Protein AF-A0A251S6F5-F1 (afdb_monomer_lite)

pLDDT: mean 89.71, std 11.04, range [58.94, 98.38]

Organism: Helianthus annuus (NCBI:txid4232)

Foldseek 3Di:
DAPDPCPVVLLVVLCVVLVWAWDDWDDDNADIDTDTDCVVLVVDDPVVSVVSVVSSCVSVVVPDHDDDDPDDDDDDDDDDPVCVVVVVVVVVVVCVVVVHDD

Radius of gyration: 16.8 Å; chains: 1; bounding box: 32×35×41 Å

Structure (mmCIF, N/CA/C/O backbone):
data_AF-A0A251S6F5-F1
#
_entry.id   AF-A0A251S6F5-F1
#
loop_
_atom_site.group_PDB
_atom_site.id
_atom_site.type_symbol
_atom_site.label_atom_id
_atom_site.label_alt_id
_atom_site.label_comp_id
_atom_site.label_asym_id
_atom_site.label_entity_id
_atom_site.label_seq_id
_atom_site.pdbx_PDB_ins_code
_atom_site.Cartn_x
_atom_site.Cartn_y
_atom_site.Cartn_z
_atom_site.occupancy
_atom_site.B_iso_or_equiv
_atom_site.auth_seq_id
_atom_site.auth_comp_id
_atom_site.auth_asym_id
_atom_site.auth_atom_id
_atom_site.pdbx_PDB_model_num
ATOM 1 N N . MET A 1 1 ? -11.247 9.923 3.186 1.00 76.25 1 MET A N 1
ATOM 2 C CA . MET A 1 1 ? -9.890 10.509 3.127 1.00 76.25 1 MET A CA 1
ATOM 3 C C . MET A 1 1 ? -9.876 11.864 2.417 1.00 76.25 1 MET A C 1
ATOM 5 O O . MET A 1 1 ? -9.209 12.768 2.903 1.00 76.25 1 MET A O 1
ATOM 9 N N . LEU A 1 2 ? -10.642 12.047 1.333 1.00 86.12 2 LEU A N 1
ATOM 10 C CA . LEU A 1 2 ? -10.752 13.327 0.624 1.00 86.12 2 LEU A CA 1
ATOM 11 C C . LEU A 1 2 ? -11.144 14.506 1.538 1.00 86.12 2 LEU A C 1
ATOM 13 O O . LEU A 1 2 ? -12.143 14.441 2.251 1.00 86.12 2 LEU A O 1
ATOM 17 N N . GLY A 1 3 ? -10.347 15.577 1.502 1.00 83.56 3 GLY A N 1
ATOM 18 C CA . GLY A 1 3 ? -10.616 16.837 2.207 1.00 83.56 3 GLY A CA 1
ATOM 19 C C . GLY A 1 3 ? -10.508 16.783 3.735 1.00 83.56 3 GLY A C 1
ATOM 20 O O . GLY A 1 3 ? -10.753 17.795 4.388 1.00 83.56 3 GLY A O 1
ATOM 21 N N . GLN A 1 4 ? -10.144 15.637 4.320 1.00 91.81 4 GLN A N 1
ATOM 22 C CA . GLN A 1 4 ? -10.073 15.466 5.769 1.00 91.81 4 GLN A CA 1
ATOM 23 C C . GLN A 1 4 ? -8.637 15.616 6.280 1.00 91.81 4 GLN A C 1
ATOM 25 O O . GLN A 1 4 ? -7.737 14.872 5.889 1.00 91.81 4 GLN A O 1
ATOM 30 N N . PHE A 1 5 ? -8.432 16.533 7.223 1.00 93.31 5 PHE A N 1
ATOM 31 C CA . PHE A 1 5 ? -7.159 16.675 7.926 1.00 93.31 5 PHE A CA 1
ATOM 32 C C . PHE A 1 5 ? -6.976 15.568 8.973 1.00 93.31 5 PHE A C 1
ATOM 34 O O . PHE A 1 5 ? -7.924 15.176 9.652 1.00 93.31 5 PHE A O 1
ATOM 41 N N . GLY A 1 6 ? -5.747 15.065 9.113 1.00 93.75 6 GLY A N 1
ATOM 42 C CA . GLY A 1 6 ? -5.364 14.146 10.192 1.00 93.75 6 GLY A CA 1
ATOM 43 C C . GLY A 1 6 ? -5.716 12.668 9.989 1.00 93.75 6 GLY A C 1
ATOM 44 O O . GLY A 1 6 ? -5.320 11.855 10.818 1.00 93.75 6 GLY A O 1
ATOM 45 N N . PHE A 1 7 ? -6.386 12.282 8.895 1.00 94.00 7 PHE A N 1
ATOM 46 C CA . PHE A 1 7 ? -6.721 10.870 8.646 1.00 94.00 7 PHE A CA 1
ATOM 47 C C . PHE A 1 7 ? -5.470 9.981 8.576 1.00 94.00 7 PHE A C 1
ATOM 49 O O . PHE A 1 7 ? -5.391 8.980 9.279 1.00 94.00 7 PHE A O 1
ATOM 56 N N . LEU A 1 8 ? -4.461 10.381 7.791 1.00 95.00 8 LEU A N 1
ATOM 57 C CA . LEU A 1 8 ? -3.199 9.637 7.689 1.00 95.00 8 LEU A CA 1
ATOM 58 C C . LEU A 1 8 ? -2.459 9.571 9.027 1.00 95.00 8 LEU A C 1
ATOM 60 O O . LEU A 1 8 ? -1.958 8.514 9.385 1.00 95.00 8 LEU A O 1
ATOM 64 N N . ALA A 1 9 ? -2.440 10.670 9.786 1.00 96.06 9 ALA A N 1
ATOM 65 C CA . ALA A 1 9 ? -1.816 10.694 11.107 1.00 96.06 9 ALA A CA 1
ATOM 66 C C . ALA A 1 9 ? -2.473 9.677 12.051 1.00 96.06 9 ALA A C 1
ATOM 68 O O . ALA A 1 9 ? -1.774 8.934 12.726 1.00 96.06 9 ALA A O 1
ATOM 69 N N . LYS A 1 10 ? -3.810 9.588 12.029 1.00 95.62 10 LYS A N 1
ATOM 70 C CA . LYS A 1 10 ? -4.567 8.612 12.819 1.00 95.62 10 LYS A CA 1
ATOM 71 C C . LYS A 1 10 ? -4.330 7.165 12.372 1.00 95.62 10 LYS A C 1
ATOM 73 O O . LYS A 1 10 ? -4.312 6.269 13.203 1.00 95.62 10 LYS A O 1
ATOM 78 N N . VAL A 1 11 ? -4.156 6.925 11.071 1.00 96.06 11 VAL A N 1
ATOM 79 C CA . VAL A 1 11 ? -3.804 5.591 10.560 1.00 96.06 11 VAL A CA 1
ATOM 80 C C . VAL A 1 11 ? -2.419 5.183 11.059 1.00 96.06 11 VAL A C 1
ATOM 82 O O . VAL A 1 11 ? -2.270 4.097 11.604 1.00 96.06 11 VAL A O 1
ATOM 85 N N . PHE A 1 12 ? -1.412 6.047 10.916 1.00 96.44 12 PHE A N 1
ATOM 86 C CA . PHE A 1 12 ? -0.048 5.715 11.330 1.00 96.44 12 PHE A CA 1
ATOM 87 C C . PHE A 1 12 ? 0.132 5.649 12.850 1.00 96.44 12 PHE A C 1
ATOM 89 O O . PHE A 1 12 ? 0.931 4.834 13.299 1.00 96.44 12 PHE A O 1
ATOM 96 N N . SER A 1 13 ? -0.639 6.408 13.641 1.00 96.81 13 SER A N 1
ATOM 97 C CA . SER A 1 13 ? -0.601 6.286 15.105 1.00 96.81 13 SER A CA 1
ATOM 98 C C . SER A 1 13 ? -1.052 4.902 15.580 1.00 96.81 13 SER A C 1
ATOM 100 O O . SER A 1 13 ? -0.470 4.367 16.508 1.00 96.81 13 SER A O 1
ATOM 102 N N . ILE A 1 14 ? -2.022 4.272 14.902 1.00 95.50 14 ILE A N 1
ATOM 103 C CA . ILE A 1 14 ? -2.440 2.893 15.216 1.00 95.50 14 ILE A CA 1
ATOM 104 C C . ILE A 1 14 ? -1.275 1.914 15.009 1.00 95.50 14 ILE A C 1
ATOM 106 O O . ILE A 1 14 ? -1.030 1.053 15.849 1.00 95.50 14 ILE A O 1
ATOM 110 N N . PHE A 1 15 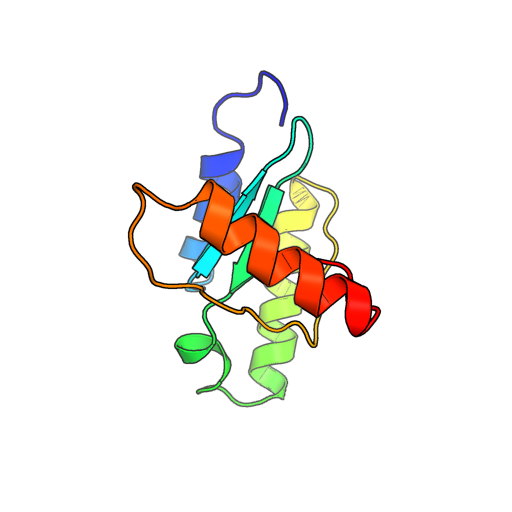? -0.527 2.045 13.910 1.00 94.00 15 PHE A N 1
ATOM 111 C CA . PHE A 1 15 ? 0.649 1.199 13.673 1.00 94.00 15 PHE A CA 1
ATOM 112 C C . PHE A 1 15 ? 1.768 1.457 14.691 1.00 94.00 15 PHE A C 1
ATOM 114 O O . PHE A 1 15 ? 2.414 0.507 15.132 1.00 94.00 15 PHE A O 1
ATOM 121 N N . GLU A 1 16 ? 1.976 2.717 15.083 1.00 93.69 16 GLU A N 1
ATOM 122 C CA . GLU A 1 16 ? 2.929 3.109 16.127 1.00 93.69 16 GLU A CA 1
ATOM 123 C C . GLU A 1 16 ? 2.570 2.493 17.486 1.00 93.69 16 GLU A C 1
ATOM 125 O O . GLU A 1 16 ? 3.415 1.827 18.087 1.00 93.69 16 GLU A O 1
ATOM 130 N N . ASP A 1 17 ? 1.315 2.633 17.923 1.00 92.00 17 ASP A N 1
ATOM 131 C CA . ASP A 1 17 ? 0.803 2.097 19.191 1.00 92.00 17 ASP A CA 1
ATOM 132 C C . ASP A 1 17 ? 0.945 0.565 19.267 1.00 92.00 17 ASP A C 1
ATOM 134 O O . ASP A 1 17 ? 1.195 0.001 20.334 1.00 92.00 17 ASP A O 1
ATOM 138 N N . LEU A 1 18 ? 0.835 -0.115 18.121 1.00 89.44 18 LEU A N 1
ATOM 139 C CA . LEU A 1 18 ? 0.989 -1.567 17.995 1.00 89.44 18 LEU A CA 1
ATOM 140 C C . LEU A 1 18 ? 2.439 -2.014 17.736 1.00 89.44 18 LEU A C 1
ATOM 142 O O . LEU A 1 18 ? 2.722 -3.213 17.701 1.00 89.44 18 LEU A O 1
ATOM 146 N N . GLY A 1 19 ? 3.378 -1.078 17.568 1.00 87.44 19 GLY A N 1
ATOM 147 C CA . GLY A 1 19 ? 4.790 -1.372 17.319 1.00 87.44 19 GLY A CA 1
ATOM 148 C C . GLY A 1 19 ? 5.061 -2.035 15.964 1.00 87.44 19 GLY A C 1
ATOM 149 O O . GLY A 1 19 ? 6.021 -2.807 15.835 1.00 87.44 19 GLY A O 1
ATOM 150 N N . ILE A 1 20 ? 4.226 -1.754 14.960 1.00 88.31 20 ILE A N 1
ATOM 151 C CA . ILE A 1 20 ? 4.290 -2.352 13.624 1.00 88.31 20 ILE A CA 1
ATOM 152 C C . ILE A 1 20 ? 4.888 -1.355 12.637 1.00 88.31 20 ILE A C 1
ATOM 154 O O . ILE A 1 20 ? 4.426 -0.228 12.486 1.00 88.31 20 ILE A O 1
ATOM 158 N N . SER A 1 21 ? 5.928 -1.801 11.935 1.00 89.69 21 SER A N 1
ATOM 159 C CA . SER A 1 21 ? 6.607 -1.002 10.918 1.00 89.69 21 SER A CA 1
ATOM 160 C C . SER A 1 21 ? 5.902 -1.139 9.567 1.00 89.69 21 SER A C 1
ATOM 162 O O . SER A 1 21 ? 5.653 -2.251 9.092 1.00 89.69 21 SER A O 1
ATOM 164 N N . VAL A 1 22 ? 5.597 0.001 8.951 1.00 92.00 22 VAL A N 1
ATOM 165 C CA . VAL A 1 22 ? 5.057 0.101 7.590 1.00 92.00 22 VAL A CA 1
ATOM 166 C C . VAL A 1 22 ? 6.215 0.305 6.612 1.00 92.00 22 VAL A C 1
ATOM 168 O O . VAL A 1 22 ? 7.112 1.097 6.883 1.00 92.00 22 VAL A O 1
ATOM 171 N N . ASP A 1 23 ? 6.180 -0.388 5.474 1.00 91.75 23 ASP A N 1
ATOM 172 C CA . ASP A 1 23 ? 7.231 -0.364 4.448 1.00 91.75 23 ASP A CA 1
ATOM 173 C C . ASP A 1 23 ? 6.848 0.528 3.250 1.00 91.75 23 ASP A C 1
ATOM 175 O O . ASP A 1 23 ? 7.424 1.598 3.050 1.00 91.75 23 ASP A O 1
ATOM 179 N N . VAL A 1 24 ? 5.817 0.151 2.485 1.00 94.12 24 VAL A N 1
ATOM 180 C CA . VAL A 1 24 ? 5.362 0.894 1.296 1.00 94.12 24 VAL A CA 1
ATOM 181 C C . VAL A 1 24 ? 3.970 1.471 1.520 1.00 94.12 24 VAL A C 1
ATOM 183 O O . VAL A 1 24 ? 3.096 0.834 2.109 1.00 94.12 24 VAL A O 1
ATOM 186 N N . VAL A 1 25 ? 3.751 2.682 1.001 1.00 96.12 25 VAL A N 1
ATOM 187 C CA . VAL A 1 25 ? 2.477 3.406 1.065 1.00 96.12 25 VAL A CA 1
ATOM 188 C C . VAL A 1 25 ? 2.053 3.830 -0.337 1.00 96.12 25 VAL A C 1
ATOM 190 O O . VAL A 1 25 ? 2.835 4.430 -1.073 1.00 96.12 25 VAL A O 1
ATOM 193 N N . ALA A 1 26 ? 0.796 3.572 -0.687 1.00 95.62 26 ALA A N 1
ATOM 194 C CA . ALA A 1 26 ? 0.148 4.095 -1.885 1.00 95.62 26 ALA A CA 1
ATOM 195 C C . ALA A 1 26 ? -1.216 4.697 -1.527 1.00 95.62 26 ALA A C 1
ATOM 197 O O . ALA A 1 26 ? -1.890 4.232 -0.607 1.00 95.62 26 ALA A O 1
ATOM 198 N N . THR A 1 27 ? -1.638 5.735 -2.245 1.00 95.44 27 THR A N 1
ATOM 199 C CA . THR A 1 27 ? -2.896 6.443 -1.980 1.00 95.44 27 THR A CA 1
ATOM 200 C C . THR A 1 27 ? -3.721 6.623 -3.248 1.00 95.44 27 THR A C 1
ATOM 202 O O . THR A 1 27 ? -3.196 6.723 -4.355 1.00 95.44 27 THR A O 1
ATOM 205 N N . SER A 1 28 ? -5.036 6.687 -3.065 1.00 93.62 28 SER A N 1
ATOM 206 C CA . SER A 1 28 ? -5.990 7.232 -4.028 1.00 93.62 28 SER A CA 1
ATOM 207 C C . SER A 1 28 ? -6.751 8.396 -3.379 1.00 93.62 28 SER A C 1
ATOM 209 O O . SER A 1 28 ? -6.437 8.819 -2.266 1.00 93.62 28 SER A O 1
ATOM 211 N N . GLU A 1 29 ? -7.783 8.911 -4.044 1.00 91.62 29 GLU A N 1
ATOM 212 C CA . GLU A 1 29 ? -8.655 9.953 -3.483 1.00 91.62 29 GLU A CA 1
ATOM 213 C C . GLU A 1 29 ? -9.356 9.513 -2.185 1.00 91.62 29 GLU A C 1
ATOM 215 O O . GLU A 1 29 ? -9.594 10.315 -1.274 1.00 91.62 29 GLU A O 1
ATOM 220 N N . VAL A 1 30 ? -9.703 8.226 -2.095 1.00 93.31 30 VAL A N 1
ATOM 221 C CA . VAL A 1 30 ? -10.552 7.686 -1.023 1.00 93.31 30 VAL A CA 1
ATOM 222 C C . VAL A 1 30 ? -9.944 6.497 -0.288 1.00 93.31 30 VAL A C 1
ATOM 224 O O . VAL A 1 30 ? -10.500 6.090 0.730 1.00 93.31 30 VAL A O 1
ATOM 227 N N . SER A 1 31 ? -8.812 5.965 -0.750 1.00 94.56 31 SER A N 1
ATOM 228 C CA . SER A 1 31 ? -8.150 4.810 -0.144 1.00 94.56 31 SER A CA 1
ATOM 229 C C . SER A 1 31 ? -6.666 5.048 0.123 1.00 94.56 31 SER A C 1
ATOM 231 O O . SER A 1 31 ? -6.003 5.849 -0.534 1.00 94.56 31 SER A O 1
ATOM 233 N N . ILE A 1 32 ? -6.153 4.292 1.087 1.00 96.06 32 ILE A N 1
ATOM 234 C CA . ILE A 1 32 ? -4.730 4.103 1.349 1.00 96.06 32 ILE A CA 1
ATOM 235 C C . ILE A 1 32 ? -4.440 2.602 1.298 1.00 96.06 32 ILE A C 1
ATOM 237 O O . ILE A 1 32 ? -5.270 1.788 1.701 1.00 96.06 32 ILE A O 1
ATOM 241 N N . SER A 1 33 ? -3.285 2.228 0.767 1.00 96.12 33 SER A N 1
ATOM 242 C CA . SER A 1 33 ? -2.777 0.859 0.747 1.00 96.12 33 SER A CA 1
ATOM 243 C C . SER A 1 33 ? -1.384 0.842 1.353 1.00 96.12 33 SER A C 1
ATOM 245 O O . SER A 1 33 ? -0.569 1.715 1.055 1.00 96.12 33 SER A O 1
ATOM 247 N N . LEU A 1 34 ? -1.142 -0.134 2.224 1.00 95.75 34 LEU A N 1
ATOM 248 C CA . LEU A 1 34 ? 0.060 -0.234 3.042 1.00 95.75 34 LEU A CA 1
ATOM 249 C C . LEU A 1 34 ? 0.646 -1.640 2.922 1.00 95.75 34 LEU A C 1
ATOM 251 O O . LEU A 1 34 ? -0.103 -2.618 2.887 1.00 95.75 34 LEU A O 1
ATOM 255 N N . THR A 1 35 ? 1.971 -1.743 2.901 1.00 93.69 35 THR A N 1
ATOM 256 C CA . THR A 1 35 ? 2.687 -3.003 3.137 1.00 93.69 35 THR A CA 1
ATOM 257 C C . THR A 1 35 ? 3.411 -2.935 4.474 1.00 93.69 35 THR A C 1
ATOM 259 O O . THR A 1 35 ? 3.801 -1.861 4.929 1.00 93.69 35 THR A O 1
ATOM 262 N N . LEU A 1 36 ? 3.564 -4.082 5.129 1.00 90.81 36 LEU A N 1
ATOM 263 C CA . LEU A 1 36 ? 4.222 -4.184 6.430 1.00 90.81 36 LEU A CA 1
ATOM 264 C C . LEU A 1 36 ? 5.645 -4.711 6.253 1.00 90.81 36 LEU A C 1
ATOM 266 O O . LEU A 1 36 ? 5.882 -5.562 5.393 1.00 90.81 36 LEU A O 1
ATOM 270 N N . ASP A 1 3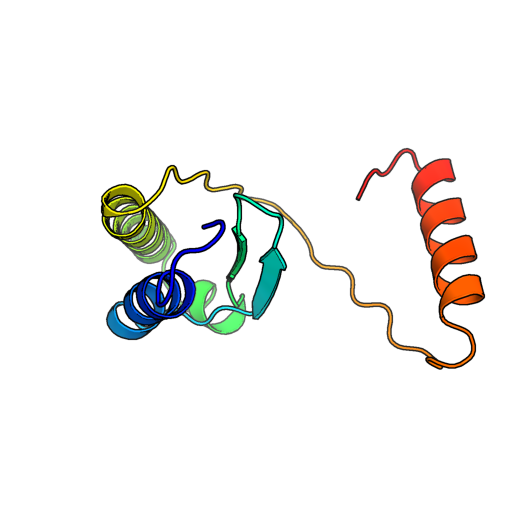7 ? 6.569 -4.233 7.084 1.00 82.12 37 ASP A N 1
ATOM 271 C CA . ASP A 1 37 ? 7.972 -4.647 7.046 1.00 82.12 37 ASP A CA 1
ATOM 272 C C . ASP A 1 37 ? 8.118 -6.139 7.425 1.00 82.12 37 ASP A C 1
ATOM 274 O O . ASP A 1 37 ? 7.777 -6.537 8.551 1.00 82.12 37 ASP A O 1
ATOM 278 N N . PRO A 1 38 ? 8.666 -6.983 6.529 1.00 67.25 38 PRO A N 1
ATOM 279 C CA . PRO A 1 38 ? 8.907 -8.394 6.809 1.00 67.25 38 PRO A CA 1
ATOM 280 C C . PRO A 1 38 ? 9.814 -8.626 8.027 1.00 67.25 38 PRO A C 1
ATOM 282 O O . PRO A 1 38 ? 9.618 -9.566 8.790 1.00 67.25 38 PRO A O 1
ATOM 285 N N . SER A 1 39 ? 10.807 -7.773 8.271 1.00 67.38 39 SER A N 1
ATOM 286 C CA . SER A 1 39 ? 11.830 -8.036 9.293 1.00 67.38 39 SER A CA 1
ATOM 287 C C . SER A 1 39 ? 11.261 -8.126 10.722 1.00 67.38 39 SER A C 1
ATOM 289 O O . SER A 1 39 ? 11.736 -8.909 11.553 1.00 67.38 39 SER A O 1
ATOM 291 N N . LYS A 1 40 ? 10.192 -7.373 10.999 1.00 63.88 40 LYS A N 1
ATOM 292 C CA . LYS A 1 40 ? 9.505 -7.317 12.300 1.00 63.88 40 LYS A CA 1
ATOM 293 C C . LYS A 1 40 ? 8.417 -8.381 12.461 1.00 63.88 40 LYS A C 1
ATOM 295 O O . LYS A 1 40 ? 8.151 -8.790 13.589 1.00 63.88 40 LYS A O 1
ATOM 300 N N . LEU A 1 41 ? 7.811 -8.819 11.355 1.00 61.09 41 LEU A N 1
ATOM 301 C CA . LEU A 1 41 ? 6.747 -9.830 11.342 1.00 61.09 41 LEU A CA 1
ATOM 302 C C . LEU A 1 41 ? 7.298 -11.264 11.337 1.00 61.09 41 LEU A C 1
ATOM 304 O O . LEU A 1 41 ? 6.694 -12.152 11.924 1.00 61.09 41 LEU A O 1
ATOM 308 N N . TRP A 1 42 ? 8.450 -11.495 10.702 1.00 58.94 42 TRP A N 1
ATOM 309 C CA . TRP A 1 42 ? 8.981 -12.843 10.446 1.00 58.94 42 TRP A CA 1
ATOM 310 C C . TRP A 1 42 ? 9.900 -13.360 11.562 1.00 58.94 42 TRP A C 1
ATOM 312 O O . TRP A 1 42 ? 10.335 -14.507 11.530 1.00 58.94 42 TRP A O 1
ATOM 322 N N . SER A 1 43 ? 10.201 -12.517 12.553 1.00 60.09 43 SER A N 1
ATOM 323 C CA . SER A 1 43 ? 10.946 -12.887 13.762 1.00 60.09 43 SER A CA 1
ATOM 324 C C . SER A 1 43 ? 10.048 -13.407 14.896 1.00 60.09 43 SER A C 1
ATOM 326 O O . SER A 1 43 ? 10.568 -13.797 15.940 1.00 60.09 43 SER A O 1
ATOM 328 N N . ARG A 1 44 ? 8.720 -13.430 14.704 1.00 62.47 44 ARG A N 1
ATOM 329 C CA . ARG A 1 44 ? 7.718 -13.834 15.707 1.00 62.47 44 ARG A CA 1
ATOM 330 C C . ARG A 1 44 ? 7.090 -15.187 15.365 1.00 62.47 44 ARG A C 1
ATOM 332 O O . ARG A 1 44 ? 7.074 -15.606 14.210 1.00 62.47 44 ARG A O 1
ATOM 339 N N . GLU A 1 45 ? 6.567 -15.881 16.374 1.00 60.66 45 GLU A N 1
ATOM 340 C CA . GLU A 1 45 ? 5.826 -17.133 16.178 1.00 60.66 45 GLU A CA 1
ATOM 341 C C . GLU A 1 45 ? 4.541 -16.901 15.358 1.00 60.66 45 GLU A C 1
ATOM 343 O O . GLU A 1 45 ? 3.857 -15.893 15.531 1.00 60.66 45 GLU A O 1
ATOM 348 N N . LEU A 1 46 ? 4.169 -17.864 14.504 1.00 59.84 46 LEU A N 1
ATOM 349 C CA . LEU A 1 46 ? 3.014 -17.767 13.589 1.00 59.84 46 LEU A CA 1
ATOM 350 C C . LEU A 1 46 ? 1.690 -17.408 14.290 1.00 59.84 46 LEU A C 1
ATOM 352 O O . LEU A 1 46 ? 0.870 -16.686 13.730 1.00 59.84 46 LEU A O 1
ATOM 356 N N . ILE A 1 47 ? 1.478 -17.900 15.515 1.00 61.34 47 ILE A N 1
ATOM 357 C CA . ILE A 1 47 ? 0.264 -17.622 16.301 1.00 61.34 47 ILE A CA 1
ATOM 358 C C . ILE A 1 47 ? 0.235 -16.156 16.746 1.00 61.34 47 ILE A C 1
ATOM 360 O O . ILE A 1 47 ? -0.802 -15.499 16.673 1.00 61.34 47 ILE A O 1
ATOM 364 N N . GLN A 1 48 ? 1.384 -15.632 17.170 1.00 62.69 48 GLN A N 1
ATOM 365 C CA . GLN A 1 48 ? 1.521 -14.246 17.600 1.00 62.69 48 GLN A CA 1
ATOM 366 C C . GLN A 1 48 ? 1.350 -13.288 16.416 1.00 62.69 48 GLN A C 1
ATOM 368 O O . GLN A 1 48 ? 0.673 -12.273 16.538 1.00 62.69 48 GLN A O 1
ATOM 373 N N . GLN A 1 49 ? 1.851 -13.673 15.242 1.00 66.12 49 GLN A N 1
ATOM 374 C CA . GLN A 1 49 ? 1.657 -12.926 14.003 1.00 66.12 49 GLN A CA 1
ATOM 375 C C . GLN A 1 49 ? 0.178 -12.831 13.586 1.00 66.12 49 GLN A C 1
ATOM 377 O O . GLN A 1 49 ? -0.270 -11.760 13.182 1.00 66.12 49 GLN A O 1
ATOM 382 N N . ALA A 1 50 ? -0.586 -13.926 13.680 1.00 70.31 50 ALA A N 1
ATOM 383 C CA . ALA A 1 50 ? -2.014 -13.917 13.353 1.00 70.31 50 ALA A CA 1
ATOM 384 C C . ALA A 1 50 ? -2.801 -13.000 14.304 1.00 70.31 50 ALA A C 1
ATOM 386 O O . ALA A 1 50 ? -3.529 -12.124 13.848 1.00 70.31 50 ALA A O 1
ATOM 387 N N . SER A 1 51 ? -2.560 -13.126 15.614 1.00 77.88 51 SER A N 1
ATOM 388 C CA . SER A 1 51 ? -3.218 -12.293 16.626 1.00 77.88 51 SER A CA 1
ATOM 389 C C . SER A 1 51 ? -2.887 -10.802 16.493 1.00 77.88 51 SER A C 1
ATOM 391 O O . S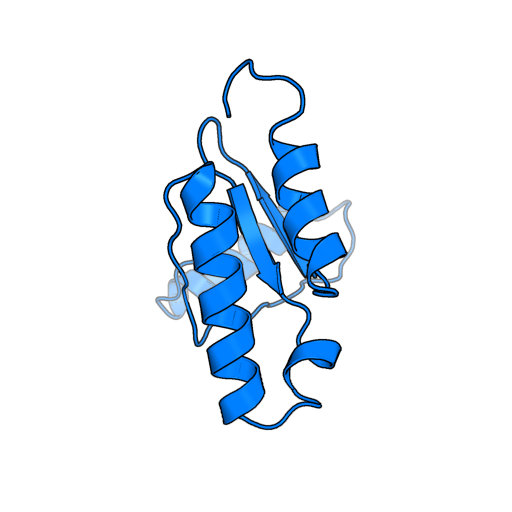ER A 1 51 ? -3.738 -9.965 16.783 1.00 77.88 51 SER A O 1
ATOM 393 N N . GLU A 1 52 ? -1.667 -10.450 16.080 1.00 80.81 52 GLU A N 1
ATOM 394 C CA . GLU A 1 52 ? -1.274 -9.055 15.851 1.00 80.81 52 GLU A CA 1
ATOM 395 C C . GLU A 1 52 ? -1.964 -8.459 14.623 1.00 80.81 52 GLU A C 1
ATOM 397 O O . GLU A 1 52 ? -2.427 -7.320 14.674 1.00 80.81 52 GLU A O 1
ATOM 402 N N . LEU A 1 53 ? -2.060 -9.220 13.528 1.00 85.62 53 LEU A N 1
ATOM 403 C CA . LEU A 1 53 ? -2.736 -8.766 12.312 1.00 85.62 53 LEU A CA 1
ATOM 404 C C . LEU A 1 53 ? -4.236 -8.564 12.536 1.00 85.62 53 LEU A C 1
ATOM 406 O O . LEU A 1 53 ? -4.774 -7.564 12.063 1.00 85.62 53 LEU A O 1
ATOM 410 N N . ASP A 1 54 ? -4.885 -9.457 13.283 1.00 89.12 54 ASP A N 1
ATOM 411 C CA . ASP A 1 54 ? -6.299 -9.314 13.637 1.00 89.12 54 ASP A CA 1
ATOM 412 C C . ASP A 1 54 ? -6.526 -8.035 14.458 1.00 89.12 54 ASP A C 1
ATOM 414 O O . ASP A 1 54 ? -7.401 -7.234 14.134 1.00 89.12 54 ASP A O 1
ATOM 418 N N . HIS A 1 55 ? -5.663 -7.765 15.442 1.00 90.25 55 HIS A N 1
ATOM 419 C CA . HIS A 1 55 ? -5.761 -6.563 16.273 1.00 90.25 55 HIS A CA 1
ATOM 420 C C . HIS A 1 55 ? -5.549 -5.262 15.474 1.00 90.25 55 HIS A C 1
ATOM 422 O O . HIS A 1 55 ? -6.261 -4.280 15.677 1.00 90.25 55 HIS A O 1
ATOM 428 N N . VAL A 1 56 ? -4.617 -5.248 14.512 1.00 91.75 56 VAL A N 1
ATOM 429 C CA . VAL A 1 56 ? -4.446 -4.105 13.594 1.00 91.75 56 VAL A CA 1
ATOM 430 C C . VAL A 1 56 ? -5.710 -3.854 12.783 1.00 91.75 56 VAL A C 1
ATOM 432 O O . VAL A 1 56 ? -6.113 -2.702 12.613 1.00 91.75 56 VAL A O 1
ATOM 435 N N . VAL A 1 57 ? -6.315 -4.920 12.250 1.00 94.69 57 VAL A N 1
ATOM 436 C CA . VAL A 1 57 ? -7.547 -4.814 11.466 1.00 94.69 57 VAL A CA 1
ATOM 437 C C . VAL A 1 57 ? -8.663 -4.245 12.336 1.00 94.69 57 VAL A C 1
ATOM 439 O O . VAL A 1 57 ? -9.275 -3.264 11.924 1.00 94.69 57 VAL A O 1
ATOM 442 N N . GLU A 1 58 ? -8.858 -4.762 13.549 1.00 95.88 58 GLU A N 1
ATOM 443 C CA . GLU A 1 58 ? -9.867 -4.263 14.491 1.00 95.88 58 GLU A CA 1
ATOM 444 C C . GLU A 1 58 ? -9.704 -2.764 14.797 1.00 95.88 58 GLU A C 1
ATOM 446 O O . GLU A 1 58 ? -10.680 -2.010 14.764 1.00 95.88 58 GLU A O 1
ATOM 451 N N . GLU A 1 59 ? -8.480 -2.292 15.059 1.00 95.81 59 GLU A N 1
ATOM 452 C CA . GLU A 1 59 ? -8.226 -0.871 15.334 1.00 95.81 59 GLU A CA 1
ATOM 453 C C . GLU A 1 59 ? -8.466 0.019 14.105 1.00 95.81 59 GLU A C 1
ATOM 455 O O . GLU A 1 59 ? -9.069 1.094 14.212 1.00 95.81 59 GLU A O 1
ATOM 460 N N . LEU A 1 60 ? -8.039 -0.425 12.920 1.00 96.44 60 LEU A N 1
ATOM 461 C CA . LEU A 1 60 ? -8.248 0.307 11.670 1.00 96.44 60 LEU A CA 1
ATOM 462 C C . LEU A 1 60 ? -9.726 0.318 11.243 1.00 96.44 60 LEU A C 1
ATOM 464 O O . LEU A 1 60 ? -10.194 1.317 10.685 1.00 96.44 60 LEU A O 1
ATOM 468 N N . GLU A 1 61 ? -10.484 -0.740 11.543 1.00 97.19 61 GLU A N 1
ATOM 469 C CA . GLU A 1 61 ? -11.915 -0.844 11.233 1.00 97.19 61 GLU A CA 1
ATOM 470 C C . GLU A 1 61 ? -12.771 0.186 11.983 1.00 97.19 61 GLU A C 1
ATOM 472 O O . GLU A 1 61 ? -13.844 0.576 11.516 1.00 97.19 61 GLU A O 1
ATOM 477 N N . LYS A 1 62 ? -12.261 0.743 13.089 1.00 96.44 62 LYS A N 1
ATOM 478 C CA . LYS A 1 62 ? -12.905 1.859 13.806 1.00 96.44 62 LYS A CA 1
ATOM 479 C C . LYS A 1 62 ? -12.958 3.151 12.989 1.00 96.44 62 LYS A C 1
ATOM 481 O O . LYS A 1 62 ? -13.712 4.062 13.336 1.00 96.44 62 LYS A O 1
ATOM 486 N N . ILE A 1 63 ? -12.122 3.284 11.956 1.00 94.56 63 ILE A N 1
ATOM 487 C CA . ILE A 1 63 ? -11.970 4.529 11.188 1.00 94.56 63 ILE A CA 1
ATOM 488 C C . ILE A 1 63 ? -12.091 4.353 9.675 1.00 94.56 63 ILE A C 1
ATOM 490 O O . ILE A 1 63 ? -12.238 5.351 8.966 1.00 94.56 63 ILE A O 1
ATOM 494 N N . ALA A 1 64 ? -12.021 3.124 9.169 1.00 95.50 64 ALA A N 1
ATOM 495 C CA . ALA A 1 64 ? -12.058 2.828 7.744 1.00 95.50 64 ALA A CA 1
ATOM 496 C C . ALA A 1 64 ? -12.580 1.413 7.480 1.00 95.50 64 ALA A C 1
ATOM 498 O O . ALA A 1 64 ? -12.620 0.575 8.365 1.00 95.50 64 ALA A O 1
ATOM 499 N N . LYS A 1 65 ? -12.934 1.116 6.228 1.00 96.38 65 LYS A N 1
ATOM 500 C CA . LYS A 1 65 ? -13.093 -0.273 5.786 1.00 96.38 65 LYS A CA 1
ATOM 501 C C . LYS A 1 65 ? -11.710 -0.859 5.499 1.00 96.38 65 LYS A C 1
ATOM 503 O O . LYS A 1 65 ? -10.963 -0.267 4.718 1.00 96.38 65 LYS A O 1
ATOM 508 N N . VAL A 1 66 ? -11.401 -2.019 6.074 1.00 96.88 66 VAL A N 1
ATOM 509 C CA . VAL A 1 66 ? -10.080 -2.651 5.975 1.00 96.88 66 VAL A CA 1
ATOM 510 C C . VAL A 1 66 ? -10.163 -3.929 5.146 1.00 96.88 66 VAL A C 1
ATOM 512 O O . VAL A 1 66 ? -11.083 -4.722 5.300 1.00 96.88 66 VAL A O 1
ATOM 515 N N . ASN A 1 67 ? -9.188 -4.126 4.258 1.00 95.69 67 ASN A N 1
ATOM 516 C CA . ASN A 1 67 ? -9.002 -5.372 3.520 1.00 95.69 67 ASN A CA 1
ATOM 517 C C . ASN A 1 67 ? -7.558 -5.846 3.727 1.00 95.69 67 ASN A C 1
ATOM 519 O O . ASN A 1 67 ? -6.626 -5.196 3.249 1.00 95.69 67 ASN A O 1
ATOM 523 N N . LEU A 1 68 ? -7.373 -6.987 4.391 1.00 92.69 68 LEU A N 1
ATOM 524 C CA . LEU A 1 68 ? -6.065 -7.620 4.551 1.00 92.69 68 LEU A CA 1
ATOM 525 C C . LEU A 1 68 ? -5.791 -8.554 3.363 1.00 92.69 68 LEU A C 1
ATOM 527 O O . LEU A 1 68 ? -6.548 -9.489 3.110 1.00 92.69 68 LEU A O 1
ATOM 531 N N . LEU A 1 69 ? -4.699 -8.315 2.633 1.00 91.88 69 LEU A N 1
ATOM 532 C CA . LEU A 1 69 ? -4.254 -9.178 1.536 1.00 91.88 69 LEU A CA 1
ATOM 533 C C . LEU A 1 69 ? -2.898 -9.790 1.878 1.00 91.88 69 LEU A C 1
ATOM 535 O O . LEU A 1 69 ? -1.897 -9.086 1.984 1.00 91.88 69 LEU A O 1
ATOM 539 N N . GLN A 1 70 ? -2.867 -11.112 2.014 1.00 87.50 70 GLN A N 1
ATOM 5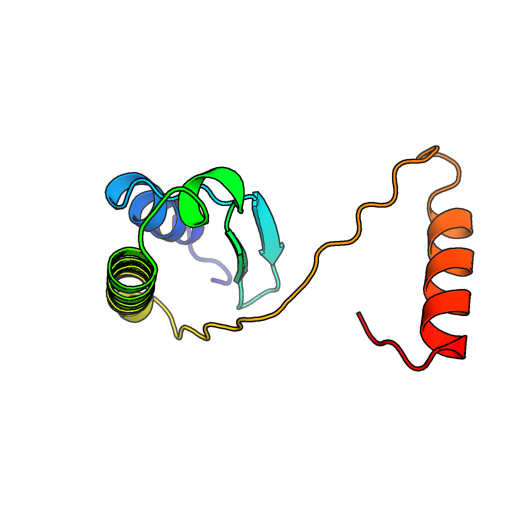40 C CA . GLN A 1 70 ? -1.651 -11.874 2.293 1.00 87.50 70 GLN A CA 1
ATOM 541 C C . GLN A 1 70 ? -1.046 -12.450 1.004 1.00 87.50 70 GLN A C 1
ATOM 543 O O . GLN A 1 70 ? -1.663 -12.423 -0.064 1.00 87.50 70 GLN A O 1
ATOM 548 N N . HIS A 1 71 ? 0.180 -12.973 1.106 1.00 86.56 71 HIS A N 1
ATOM 549 C CA . HIS A 1 71 ? 0.908 -13.594 -0.010 1.00 86.56 71 HIS A CA 1
ATOM 550 C C . HIS A 1 71 ? 1.095 -12.646 -1.207 1.00 86.56 71 HIS A C 1
ATOM 552 O O . HIS A 1 71 ? 0.757 -12.954 -2.353 1.00 86.56 71 HIS A O 1
ATOM 558 N N . ARG A 1 72 ? 1.618 -11.452 -0.922 1.00 90.19 72 ARG A N 1
ATOM 559 C CA . ARG A 1 72 ? 2.041 -10.461 -1.916 1.00 90.19 72 ARG A CA 1
ATOM 560 C C . ARG A 1 72 ? 3.557 -10.305 -1.868 1.00 90.19 72 ARG A C 1
ATOM 562 O O . ARG A 1 72 ? 4.175 -10.549 -0.835 1.00 90.19 72 ARG A O 1
ATOM 569 N N . SER A 1 73 ? 4.145 -9.899 -2.986 1.00 90.56 73 SER A N 1
ATOM 570 C CA . SER A 1 73 ? 5.584 -9.660 -3.105 1.00 90.56 73 SER A CA 1
ATOM 571 C C . SER A 1 73 ? 5.828 -8.269 -3.666 1.00 90.56 73 SER A C 1
ATOM 573 O O . SER A 1 73 ? 5.083 -7.807 -4.528 1.00 90.56 73 SER A O 1
ATOM 575 N N . ILE A 1 74 ? 6.877 -7.616 -3.174 1.00 91.81 74 ILE A N 1
ATOM 576 C CA . ILE A 1 74 ? 7.316 -6.300 -3.634 1.00 91.81 74 ILE A CA 1
ATOM 577 C C . ILE A 1 74 ? 8.552 -6.499 -4.509 1.00 91.81 74 ILE A C 1
ATOM 579 O O . ILE A 1 74 ? 9.490 -7.192 -4.116 1.00 91.81 74 ILE A O 1
ATOM 583 N N . ILE A 1 75 ? 8.548 -5.898 -5.699 1.00 93.75 75 ILE A N 1
ATOM 584 C CA . ILE A 1 75 ? 9.696 -5.869 -6.609 1.00 93.75 75 ILE A CA 1
ATOM 585 C C . ILE A 1 75 ? 10.145 -4.415 -6.742 1.00 93.75 75 ILE A C 1
ATOM 587 O O . ILE A 1 75 ? 9.418 -3.585 -7.284 1.00 93.75 75 ILE A O 1
ATOM 591 N N . SER A 1 76 ? 11.357 -4.117 -6.277 1.00 94.88 76 SER A N 1
ATOM 592 C CA . SER A 1 76 ? 11.945 -2.777 -6.360 1.00 94.88 76 SER A CA 1
ATOM 593 C C . SER A 1 76 ? 12.892 -2.671 -7.553 1.00 94.88 76 SER A C 1
ATOM 595 O O . SER A 1 76 ? 13.879 -3.400 -7.643 1.00 94.88 76 SER A O 1
ATOM 597 N N . LEU A 1 77 ? 12.620 -1.732 -8.463 1.00 95.69 77 LEU A N 1
ATOM 598 C CA . LEU A 1 77 ? 13.491 -1.424 -9.599 1.00 95.69 77 LEU A CA 1
ATOM 599 C C . LEU A 1 77 ? 14.397 -0.237 -9.255 1.00 95.69 77 LEU A C 1
ATOM 601 O O . LEU A 1 77 ? 13.951 0.909 -9.229 1.00 95.69 77 LEU A O 1
ATOM 605 N N . ILE A 1 78 ? 15.680 -0.506 -9.015 1.00 96.31 78 ILE A N 1
ATOM 606 C CA . ILE A 1 78 ? 16.685 0.525 -8.726 1.00 96.31 78 ILE A CA 1
ATOM 607 C C . ILE A 1 78 ? 17.425 0.861 -10.024 1.00 96.31 78 ILE A C 1
ATOM 609 O O . ILE A 1 78 ? 18.072 0.003 -10.621 1.00 96.31 78 ILE A O 1
ATOM 613 N N . GLY A 1 79 ? 17.336 2.112 -10.478 1.00 94.06 79 GLY A N 1
ATOM 614 C CA . GLY A 1 79 ? 17.934 2.535 -11.743 1.00 94.06 79 GLY A CA 1
ATOM 615 C C . GLY A 1 79 ? 18.078 4.049 -11.877 1.00 94.06 79 GLY A C 1
ATOM 616 O O . GLY A 1 79 ? 17.807 4.809 -10.952 1.00 94.06 79 GLY A O 1
ATOM 617 N N . ASN A 1 80 ? 18.521 4.501 -13.052 1.00 95.75 80 ASN A N 1
ATOM 618 C CA . ASN A 1 80 ? 18.691 5.927 -13.327 1.00 95.75 80 ASN A CA 1
ATOM 619 C C . ASN A 1 80 ? 17.330 6.614 -13.525 1.00 95.75 80 ASN A C 1
ATOM 621 O O . ASN A 1 80 ? 16.659 6.385 -14.534 1.00 95.75 80 ASN A O 1
ATOM 625 N N . VAL A 1 81 ? 16.975 7.514 -12.605 1.00 96.19 81 VAL A N 1
ATOM 626 C CA . VAL A 1 81 ? 15.710 8.266 -12.620 1.00 96.19 81 VAL A CA 1
ATOM 627 C C . VAL A 1 81 ? 15.492 9.074 -13.905 1.00 96.19 81 VAL A C 1
ATOM 629 O O . VAL A 1 81 ? 14.360 9.195 -14.360 1.00 96.19 81 VAL A O 1
ATOM 632 N N . GLN A 1 82 ? 16.562 9.541 -14.563 1.00 97.62 82 GLN A N 1
ATOM 633 C CA . GLN A 1 82 ? 16.478 10.281 -15.834 1.00 97.62 82 GLN A CA 1
ATOM 634 C C . GLN A 1 82 ? 15.977 9.415 -17.000 1.00 97.62 82 GLN A C 1
ATOM 636 O O . GLN A 1 82 ? 15.649 9.925 -18.067 1.00 97.62 82 GLN A O 1
ATOM 641 N N . ARG A 1 83 ? 15.944 8.091 -16.818 1.00 97.12 83 ARG A N 1
ATOM 642 C CA . ARG A 1 83 ? 15.442 7.116 -17.791 1.00 97.12 83 ARG A CA 1
ATOM 643 C C . ARG A 1 83 ? 14.216 6.365 -17.271 1.00 97.12 83 ARG A C 1
ATOM 645 O O . ARG A 1 83 ? 13.920 5.290 -17.785 1.00 97.12 83 ARG A O 1
ATOM 652 N N . SER A 1 84 ? 13.516 6.898 -16.267 1.00 96.94 84 SER A N 1
ATOM 653 C CA . SER A 1 84 ? 12.386 6.228 -15.608 1.00 96.94 84 SER A CA 1
ATOM 654 C C . SER A 1 84 ? 11.338 5.721 -16.599 1.00 96.94 84 SER A C 1
ATOM 656 O O . SER A 1 84 ? 10.984 4.549 -16.536 1.00 96.94 84 SER A O 1
ATOM 658 N N . SER A 1 85 ? 10.923 6.537 -17.573 1.00 97.62 85 SER A N 1
ATOM 659 C CA . SER A 1 85 ? 9.939 6.132 -18.586 1.00 97.62 85 SER A CA 1
ATOM 660 C C . SER A 1 85 ? 10.386 4.905 -19.381 1.00 97.62 85 SER A C 1
ATOM 662 O O . SER A 1 85 ? 9.607 3.976 -19.548 1.00 97.62 85 SER A O 1
ATOM 664 N N . LEU A 1 86 ? 11.655 4.859 -19.803 1.00 97.75 86 LEU A N 1
ATOM 665 C CA . LEU A 1 86 ? 12.223 3.717 -20.529 1.00 97.75 86 LEU A CA 1
ATOM 666 C C . LEU A 1 86 ? 12.323 2.468 -19.641 1.00 97.75 86 LEU A C 1
ATOM 668 O O . LEU A 1 86 ? 12.105 1.351 -20.105 1.00 97.75 86 LEU A O 1
ATOM 672 N N . VAL A 1 87 ? 12.690 2.642 -18.367 1.00 97.25 87 VAL A N 1
ATOM 673 C CA . VAL A 1 87 ? 12.764 1.534 -17.401 1.00 97.25 87 VAL A CA 1
ATOM 674 C C . VAL A 1 87 ? 11.374 0.944 -17.167 1.00 97.25 87 VAL A C 1
ATOM 676 O O . VAL A 1 87 ? 11.215 -0.272 -17.248 1.00 97.25 87 VAL A O 1
ATOM 679 N N . LEU A 1 88 ? 10.372 1.795 -16.931 1.00 97.44 88 LEU A N 1
ATOM 680 C CA . LEU A 1 88 ? 8.992 1.373 -16.706 1.00 97.44 88 LEU A CA 1
ATOM 681 C C . LEU A 1 88 ? 8.391 0.737 -17.960 1.00 97.44 88 LEU A C 1
ATOM 683 O O . LEU A 1 88 ? 7.782 -0.319 -17.850 1.00 97.44 88 LEU A O 1
ATOM 687 N N . GLU A 1 89 ? 8.608 1.310 -19.146 1.00 98.00 89 GLU A N 1
ATOM 688 C CA . GLU A 1 89 ? 8.162 0.723 -20.416 1.00 98.00 89 GLU A CA 1
ATOM 689 C C . GLU A 1 89 ? 8.653 -0.721 -20.562 1.00 98.00 89 GLU A C 1
ATOM 691 O O . GLU A 1 89 ? 7.853 -1.632 -20.771 1.00 98.00 89 GLU A O 1
ATOM 696 N N . LYS A 1 90 ? 9.960 -0.948 -20.387 1.00 97.25 90 LYS A N 1
ATOM 697 C CA . LYS A 1 90 ? 10.547 -2.289 -20.487 1.00 97.25 90 LYS A CA 1
ATOM 698 C C . LYS A 1 90 ? 10.026 -3.232 -19.408 1.00 97.25 90 LYS A C 1
ATOM 700 O O . LYS A 1 90 ? 9.712 -4.378 -19.712 1.00 97.25 90 LYS A O 1
ATOM 705 N N . ALA A 1 91 ? 9.925 -2.762 -18.166 1.00 97.69 91 ALA A N 1
ATOM 706 C CA . ALA A 1 91 ? 9.426 -3.571 -17.062 1.00 97.69 91 ALA A CA 1
ATOM 707 C C . ALA A 1 91 ? 7.971 -4.008 -17.299 1.00 97.69 91 ALA A C 1
ATOM 709 O O . ALA A 1 91 ? 7.672 -5.199 -17.255 1.00 97.69 91 ALA A O 1
ATOM 710 N N . PHE A 1 92 ? 7.079 -3.069 -17.624 1.00 97.88 92 PHE A N 1
ATOM 711 C CA . PHE A 1 92 ? 5.670 -3.368 -17.887 1.00 97.88 92 PHE A CA 1
ATOM 712 C C . PHE A 1 92 ? 5.455 -4.166 -19.174 1.00 97.88 92 PHE A C 1
ATOM 714 O O . PHE A 1 92 ? 4.496 -4.933 -19.250 1.00 97.88 92 PHE A O 1
ATOM 721 N N . HIS A 1 93 ? 6.338 -4.032 -20.168 1.00 98.12 93 HIS A N 1
ATOM 722 C CA . HIS A 1 93 ? 6.330 -4.897 -21.344 1.00 98.12 93 HIS A CA 1
ATOM 723 C C . HIS A 1 93 ? 6.575 -6.360 -20.954 1.00 98.12 93 HIS A C 1
ATOM 725 O O . HIS A 1 93 ? 5.732 -7.207 -21.236 1.00 98.12 93 HIS A O 1
ATOM 731 N N . VAL A 1 94 ? 7.655 -6.639 -20.215 1.00 98.25 94 VAL A N 1
ATOM 732 C CA . VAL A 1 94 ? 7.986 -8.000 -19.756 1.00 98.25 94 VAL A CA 1
ATOM 733 C C . VAL A 1 94 ? 6.891 -8.572 -18.853 1.00 98.25 94 VAL A C 1
ATOM 735 O O . VAL A 1 94 ? 6.501 -9.727 -19.012 1.00 98.25 94 VAL A O 1
ATOM 738 N N . LEU A 1 95 ? 6.355 -7.777 -17.921 1.00 98.06 95 LEU A N 1
ATOM 739 C CA . LEU A 1 95 ? 5.256 -8.215 -17.051 1.00 98.06 95 LEU A CA 1
ATOM 740 C C . LEU A 1 95 ? 4.024 -8.621 -17.868 1.00 98.06 95 LEU A C 1
ATOM 742 O O . LEU A 1 95 ? 3.456 -9.688 -17.636 1.00 98.06 95 LEU A O 1
ATOM 746 N N . ARG A 1 96 ? 3.664 -7.822 -18.880 1.00 97.81 96 ARG A N 1
ATOM 747 C CA . ARG A 1 96 ? 2.543 -8.114 -19.778 1.00 97.81 96 ARG A CA 1
ATOM 748 C C . ARG A 1 96 ? 2.763 -9.386 -20.590 1.00 97.81 96 ARG A C 1
ATOM 750 O O . ARG A 1 96 ? 1.830 -10.175 -20.705 1.00 97.81 96 ARG A O 1
ATOM 757 N N . GLU A 1 97 ? 3.961 -9.601 -21.132 1.00 98.38 97 GLU A N 1
ATOM 758 C CA . GLU A 1 97 ? 4.292 -10.831 -21.870 1.00 98.38 97 GLU A CA 1
ATOM 759 C C . GLU A 1 97 ? 4.137 -12.089 -21.003 1.00 98.38 97 GLU A C 1
ATOM 761 O O . GLU A 1 97 ? 3.768 -13.146 -21.506 1.00 98.38 97 GLU A O 1
ATOM 766 N N . ASN A 1 98 ? 4.346 -11.959 -19.691 1.00 97.94 98 ASN A N 1
ATOM 767 C CA . ASN A 1 98 ? 4.168 -13.037 -18.720 1.00 97.94 98 ASN A CA 1
ATOM 768 C C . ASN A 1 98 ? 2.761 -13.073 -18.088 1.00 97.94 98 ASN A C 1
ATOM 770 O O . ASN A 1 98 ? 2.524 -13.855 -17.170 1.00 97.94 98 ASN A O 1
ATOM 774 N N . GLY A 1 99 ? 1.824 -12.233 -18.543 1.00 97.56 99 GLY A N 1
ATOM 775 C CA . GLY A 1 99 ? 0.461 -12.176 -18.004 1.00 97.56 99 GLY A CA 1
ATOM 776 C C . GLY A 1 99 ? 0.370 -11.671 -16.557 1.00 97.56 99 GLY A C 1
ATOM 777 O O 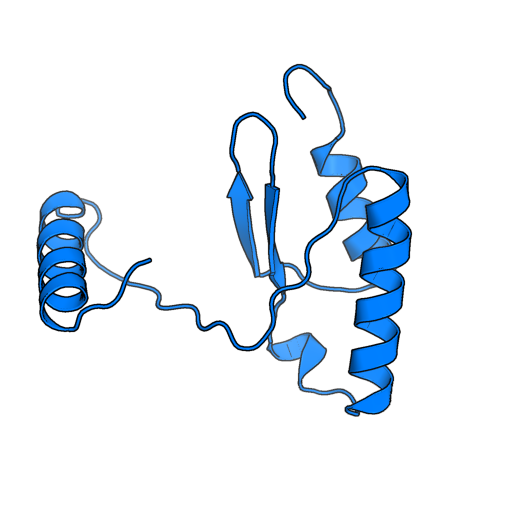. GLY A 1 99 ? -0.603 -11.970 -15.866 1.00 97.56 99 GLY A O 1
ATOM 778 N N . VAL A 1 100 ? 1.372 -10.923 -16.086 1.00 97.44 100 VAL A N 1
ATOM 779 C CA . VAL A 1 100 ? 1.422 -10.362 -14.731 1.00 97.44 100 VAL A CA 1
ATOM 780 C C . VAL A 1 100 ? 0.859 -8.943 -14.736 1.00 97.44 100 VAL A C 1
ATOM 782 O O . VAL A 1 100 ? 1.367 -8.067 -15.436 1.00 97.44 100 VAL A O 1
ATOM 785 N N . ASN A 1 101 ? -0.163 -8.710 -13.912 1.00 95.56 101 ASN A N 1
ATOM 786 C CA . ASN A 1 101 ? -0.714 -7.382 -13.653 1.00 95.56 101 ASN A CA 1
ATOM 787 C C . ASN A 1 101 ? -0.218 -6.880 -12.294 1.00 95.56 101 ASN A C 1
ATOM 789 O O . ASN A 1 101 ? -0.278 -7.620 -11.309 1.00 95.56 101 ASN A O 1
ATOM 793 N N . VAL A 1 102 ? 0.264 -5.637 -12.274 1.00 90.69 102 VAL A N 1
ATOM 794 C CA . VAL A 1 102 ? 0.698 -4.908 -11.072 1.00 90.69 102 VAL A CA 1
ATOM 795 C C . VAL A 1 102 ? -0.348 -3.864 -10.726 1.00 90.69 102 VAL A C 1
ATOM 797 O O . VAL A 1 102 ? -0.830 -3.206 -11.676 1.00 90.69 102 VAL A O 1
#

Secondary structure (DSSP, 8-state):
-TT-TTHHHHHHHHHHHTTPPEEEEEE-SS-EEEEE-HHHHTTS-HHHHHHHHHHHHHHHHTTS------S---------GGGHHHHHHHHHHHHHHTT---

InterPro domains:
  IPR002912 ACT domain [P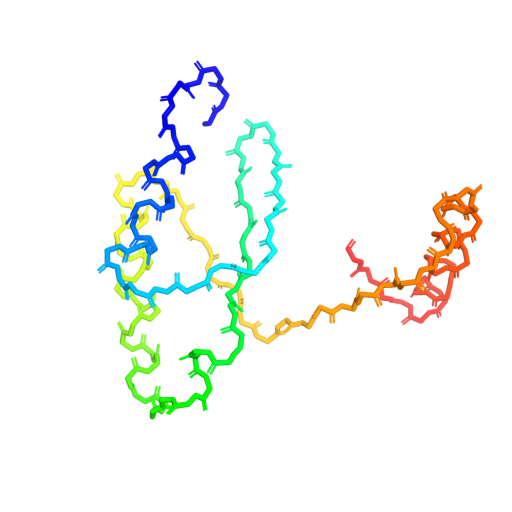S51671] (1-76)
  IPR045865 ACT-like domain [SSF55021] (1-80)

Sequence (102 aa):
MLGQFGFLAKVFSIFEDLGISVDVVATSEVSISLTLDPSKLWSRELIQQASELDHVVEELEKIAKVNLLQHRSIISLIGNVQRSSLVLEKAFHVLRENGVNV